Protein AF-A0A151S7S6-F1 (afdb_monomer_lite)

Structure (mmCIF, N/CA/C/O backbone):
data_AF-A0A151S7S6-F1
#
_entry.id   AF-A0A151S7S6-F1
#
loop_
_atom_site.group_PDB
_atom_site.id
_atom_site.type_symbol
_atom_site.label_atom_id
_atom_site.label_alt_id
_atom_site.label_comp_id
_atom_site.label_asym_id
_atom_site.label_entity_id
_atom_site.label_seq_id
_atom_site.pdbx_PDB_ins_code
_atom_site.Cartn_x
_atom_site.Cartn_y
_atom_site.Cartn_z
_atom_site.occupancy
_atom_site.B_iso_or_equiv
_atom_site.auth_seq_id
_atom_site.auth_comp_id
_atom_site.auth_asym_id
_atom_site.auth_atom_id
_atom_site.pdbx_PDB_model_num
ATOM 1 N N . MET A 1 1 ? -2.792 -7.945 10.135 1.00 69.69 1 MET A N 1
ATOM 2 C CA . MET A 1 1 ? -2.459 -6.761 9.324 1.00 69.69 1 MET A CA 1
ATOM 3 C C . MET A 1 1 ? -3.384 -5.616 9.696 1.00 69.69 1 MET A C 1
ATOM 5 O O . MET A 1 1 ? -4.578 -5.845 9.852 1.00 69.69 1 MET A O 1
ATOM 9 N N . THR A 1 2 ? -2.848 -4.418 9.900 1.00 84.56 2 THR A N 1
ATOM 10 C CA . THR A 1 2 ? -3.588 -3.241 10.376 1.00 84.56 2 THR A CA 1
ATOM 11 C C . THR A 1 2 ? -3.710 -2.178 9.284 1.00 84.56 2 THR A C 1
ATOM 13 O O . THR A 1 2 ? -2.855 -2.053 8.406 1.00 84.56 2 THR A O 1
ATOM 16 N N . ALA A 1 3 ? -4.745 -1.336 9.365 1.00 83.69 3 ALA A N 1
ATOM 17 C CA . ALA A 1 3 ? -4.926 -0.226 8.426 1.00 83.69 3 ALA A CA 1
ATOM 18 C C . ALA A 1 3 ? -3.740 0.764 8.417 1.00 83.69 3 ALA A C 1
ATOM 20 O O . ALA A 1 3 ? -3.513 1.452 7.424 1.00 83.69 3 ALA A O 1
ATOM 21 N N . THR A 1 4 ? -2.978 0.854 9.512 1.00 88.69 4 THR A N 1
ATOM 22 C CA . THR A 1 4 ? -1.783 1.707 9.599 1.00 88.69 4 THR A CA 1
ATOM 23 C C . THR A 1 4 ? -0.610 1.123 8.816 1.00 88.69 4 THR A C 1
ATOM 25 O O . THR A 1 4 ? 0.019 1.861 8.065 1.00 88.69 4 THR A O 1
ATOM 28 N N . GLU A 1 5 ? -0.364 -0.186 8.905 1.00 89.62 5 GLU A N 1
ATOM 29 C CA . GLU A 1 5 ? 0.680 -0.865 8.118 1.00 89.62 5 GLU A CA 1
ATOM 30 C C . GLU A 1 5 ? 0.424 -0.738 6.611 1.00 89.62 5 GLU A C 1
ATOM 32 O O . GLU A 1 5 ? 1.333 -0.408 5.853 1.00 89.62 5 GLU A O 1
ATOM 37 N N . ILE A 1 6 ? -0.833 -0.897 6.183 1.00 89.94 6 ILE A N 1
ATOM 38 C CA . ILE A 1 6 ? -1.222 -0.778 4.768 1.00 89.94 6 ILE A CA 1
ATOM 39 C C . ILE A 1 6 ? -1.027 0.647 4.254 1.00 89.94 6 ILE A C 1
ATOM 41 O O . ILE A 1 6 ? -0.534 0.837 3.146 1.00 89.94 6 ILE A O 1
ATOM 45 N N . ARG A 1 7 ? -1.358 1.669 5.054 1.00 89.94 7 ARG A N 1
ATOM 46 C CA . ARG A 1 7 ? -1.093 3.070 4.684 1.00 89.94 7 ARG A CA 1
ATOM 47 C C . ARG A 1 7 ? 0.403 3.352 4.547 1.00 89.94 7 ARG A C 1
ATOM 49 O O . ARG A 1 7 ? 0.792 4.031 3.599 1.00 89.94 7 ARG A O 1
ATOM 56 N N . SER A 1 8 ? 1.227 2.814 5.447 1.00 92.75 8 SER A N 1
ATOM 57 C CA . SER A 1 8 ? 2.687 2.931 5.355 1.00 92.75 8 SER A CA 1
ATOM 58 C C . SER A 1 8 ? 3.226 2.258 4.090 1.00 92.75 8 SER A C 1
ATOM 60 O O . SER A 1 8 ? 3.996 2.874 3.354 1.00 92.75 8 SER A O 1
ATOM 62 N N . PHE A 1 9 ? 2.766 1.040 3.786 1.00 91.81 9 PHE A N 1
ATOM 63 C CA . PHE A 1 9 ? 3.122 0.330 2.556 1.00 91.81 9 PHE A CA 1
ATOM 64 C C . PHE A 1 9 ? 2.705 1.103 1.301 1.00 91.81 9 PHE A C 1
ATOM 66 O O . PHE A 1 9 ? 3.536 1.346 0.432 1.00 91.81 9 PHE A O 1
ATOM 73 N N . LEU A 1 10 ? 1.452 1.562 1.223 1.00 92.38 10 LEU A N 1
ATOM 74 C CA . LEU A 1 10 ? 0.953 2.350 0.091 1.00 92.38 10 LEU A CA 1
ATOM 75 C C . LEU A 1 10 ? 1.735 3.658 -0.099 1.00 92.38 10 LEU A C 1
ATOM 77 O O . LEU A 1 10 ? 1.950 4.078 -1.235 1.00 92.38 10 LEU A O 1
ATOM 81 N N . GLY A 1 11 ? 2.191 4.285 0.991 1.00 92.50 11 GLY A N 1
ATOM 82 C CA . GLY A 1 11 ? 3.064 5.459 0.939 1.00 92.50 11 GLY A CA 1
ATOM 83 C C . GLY A 1 11 ? 4.412 5.159 0.280 1.00 92.50 11 GLY A C 1
ATOM 84 O O . GLY A 1 11 ? 4.840 5.897 -0.608 1.00 92.50 11 GLY A O 1
ATOM 85 N N . LEU A 1 12 ? 5.046 4.045 0.658 1.00 92.62 12 LEU A N 1
ATOM 86 C CA . LEU A 1 12 ? 6.306 3.588 0.063 1.00 92.62 12 LEU A CA 1
ATOM 87 C C . LEU A 1 12 ? 6.118 3.141 -1.392 1.00 92.62 12 LEU A C 1
ATOM 89 O O . LEU A 1 12 ? 6.834 3.598 -2.279 1.00 92.62 12 LEU A O 1
ATOM 93 N N . ALA A 1 13 ? 5.117 2.308 -1.667 1.00 92.25 13 ALA A N 1
ATOM 94 C CA . ALA A 1 13 ? 4.798 1.832 -3.010 1.00 92.25 13 ALA A CA 1
ATOM 95 C C . ALA A 1 13 ? 4.450 2.999 -3.955 1.00 92.25 13 ALA A C 1
ATOM 97 O O . ALA A 1 13 ? 4.835 3.009 -5.126 1.00 92.25 13 ALA A O 1
ATOM 98 N N . GLY A 1 14 ? 3.798 4.041 -3.426 1.00 92.94 14 GLY A N 1
ATOM 99 C CA . GLY A 1 14 ? 3.483 5.271 -4.148 1.00 92.94 14 GLY A CA 1
ATOM 100 C C . GLY A 1 14 ? 4.710 6.006 -4.699 1.00 92.94 14 GLY A C 1
ATOM 101 O O . GLY A 1 14 ? 4.608 6.628 -5.758 1.00 92.94 14 GLY A O 1
ATOM 102 N N . TYR A 1 15 ? 5.879 5.889 -4.057 1.00 93.19 15 TYR A N 1
ATOM 103 C CA . TYR A 1 15 ? 7.142 6.438 -4.571 1.00 93.19 15 TYR A CA 1
ATOM 104 C C . TYR A 1 15 ? 7.542 5.789 -5.907 1.00 93.19 15 TYR A C 1
ATOM 106 O O . TYR A 1 15 ? 7.974 6.473 -6.841 1.00 93.19 15 TYR A O 1
ATOM 114 N N . TYR A 1 16 ? 7.310 4.482 -6.031 1.00 92.62 16 TYR A N 1
ATOM 115 C CA . TYR A 1 16 ? 7.670 3.678 -7.199 1.00 92.62 16 TYR A CA 1
ATOM 116 C C . TYR A 1 16 ? 6.582 3.619 -8.276 1.00 92.62 16 TYR A C 1
ATOM 118 O O . TYR A 1 16 ? 6.820 3.066 -9.348 1.00 92.62 16 TYR A O 1
ATOM 126 N N . ARG A 1 17 ? 5.417 4.249 -8.054 1.00 93.38 17 ARG A N 1
ATOM 127 C CA . ARG A 1 17 ? 4.246 4.181 -8.954 1.00 93.38 17 ARG A CA 1
ATOM 128 C C . ARG A 1 17 ? 4.551 4.439 -10.434 1.00 93.38 17 ARG A C 1
ATOM 130 O O . ARG A 1 17 ? 3.865 3.912 -11.296 1.00 93.38 17 ARG A O 1
ATOM 137 N N . ARG A 1 18 ? 5.552 5.279 -10.734 1.00 95.00 18 ARG A N 1
ATOM 138 C CA . ARG A 1 18 ? 5.917 5.6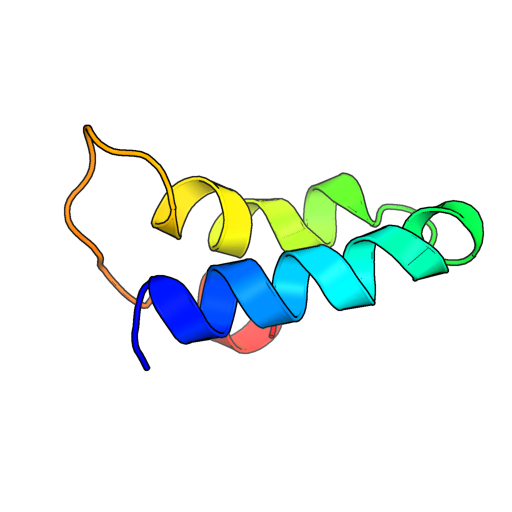80 -12.107 1.0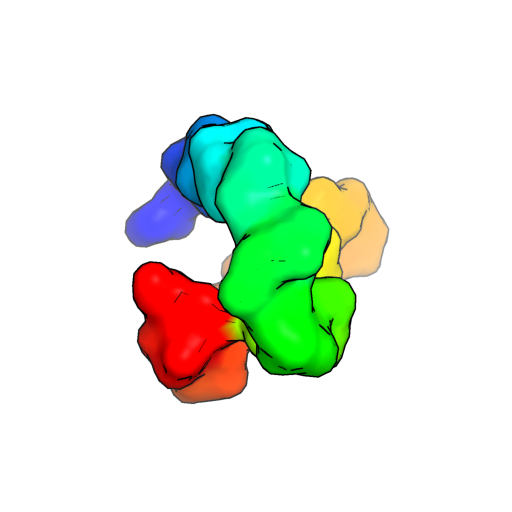0 95.00 18 ARG A CA 1
ATOM 139 C C . ARG A 1 18 ? 6.645 4.584 -12.893 1.00 95.00 18 ARG A C 1
ATOM 141 O O . ARG A 1 18 ? 6.772 4.704 -14.102 1.00 95.00 18 ARG A O 1
ATOM 148 N N . PHE A 1 19 ? 7.153 3.571 -12.197 1.00 93.69 19 PHE A N 1
ATOM 149 C CA . PHE A 1 19 ? 7.933 2.475 -12.768 1.00 93.69 19 PHE A CA 1
ATOM 150 C C . PHE A 1 19 ? 7.124 1.180 -12.885 1.00 93.69 19 PHE A C 1
ATOM 152 O O . PHE A 1 19 ? 7.610 0.210 -13.452 1.00 93.69 19 PHE A O 1
ATOM 159 N N . ILE A 1 20 ? 5.906 1.160 -12.338 1.00 91.50 20 ILE A N 1
ATOM 160 C CA . ILE A 1 20 ? 5.050 -0.021 -12.288 1.00 91.50 20 ILE A CA 1
ATOM 161 C C . ILE A 1 20 ? 3.853 0.241 -13.197 1.00 91.50 20 ILE A C 1
ATOM 163 O O . ILE A 1 20 ? 2.958 1.028 -12.875 1.00 91.50 20 ILE A O 1
ATOM 167 N N . GLU A 1 21 ? 3.835 -0.412 -14.355 1.00 95.19 21 GLU A N 1
ATOM 168 C CA . GLU A 1 21 ? 2.685 -0.355 -15.248 1.00 95.19 21 GLU A CA 1
ATOM 169 C C . GLU A 1 21 ? 1.447 -0.925 -14.545 1.00 95.19 21 GLU A C 1
ATOM 171 O O . GLU A 1 21 ? 1.495 -1.959 -13.881 1.00 95.19 21 GLU A O 1
ATOM 176 N N . GLY A 1 22 ? 0.324 -0.215 -14.640 1.00 94.75 22 GLY A N 1
ATOM 177 C CA . GLY A 1 22 ? -0.909 -0.650 -13.989 1.00 94.75 22 GLY A CA 1
ATOM 178 C C . GLY A 1 22 ? -0.889 -0.562 -12.459 1.00 94.75 22 GLY A C 1
ATOM 179 O O . GLY A 1 22 ? -1.805 -1.099 -11.839 1.00 94.75 22 GLY A O 1
ATOM 180 N N . PHE A 1 23 ? 0.068 0.151 -11.847 1.00 93.56 23 PHE A N 1
ATOM 181 C CA . PHE A 1 23 ? 0.185 0.309 -10.388 1.00 93.56 23 PHE A CA 1
ATOM 182 C C . PHE A 1 23 ? -1.156 0.560 -9.689 1.00 93.56 23 PHE A C 1
ATOM 184 O O . PHE A 1 23 ? -1.501 -0.127 -8.734 1.00 93.56 23 PHE A O 1
ATOM 191 N N . SER A 1 24 ? -1.954 1.504 -10.199 1.00 91.25 24 SER A N 1
ATOM 192 C CA . SER A 1 24 ? -3.259 1.847 -9.625 1.00 91.25 24 SER A CA 1
ATOM 193 C C . SER A 1 24 ? -4.244 0.677 -9.590 1.00 91.25 24 SER A C 1
ATOM 195 O O . SER A 1 24 ? -5.062 0.623 -8.680 1.00 91.25 24 SER A O 1
ATOM 197 N N . ARG A 1 25 ? -4.178 -0.249 -10.558 1.00 93.62 25 ARG A N 1
ATOM 198 C CA . ARG A 1 25 ? -5.005 -1.466 -10.575 1.00 93.62 25 ARG A CA 1
ATOM 199 C C . ARG A 1 25 ? -4.516 -2.466 -9.532 1.00 93.62 25 ARG A C 1
ATOM 201 O O . ARG A 1 25 ? -5.337 -3.030 -8.822 1.00 93.62 25 ARG A O 1
ATOM 208 N N . ILE A 1 26 ? -3.197 -2.619 -9.407 1.00 92.50 26 ILE A N 1
ATOM 209 C CA . ILE A 1 26 ? -2.562 -3.532 -8.448 1.00 92.50 26 ILE A CA 1
ATOM 210 C C . ILE A 1 26 ? -2.887 -3.108 -7.016 1.00 92.50 26 ILE A C 1
ATOM 212 O O . ILE A 1 26 ? -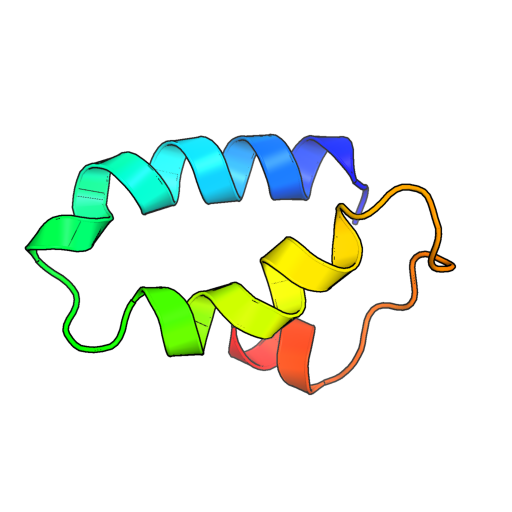3.340 -3.925 -6.230 1.00 92.50 26 ILE A O 1
ATOM 216 N N . VAL A 1 27 ? -2.746 -1.824 -6.676 1.00 93.19 27 VAL A N 1
ATOM 217 C CA . VAL A 1 27 ? -2.995 -1.341 -5.303 1.00 93.19 27 VAL A CA 1
ATOM 218 C C . VAL A 1 27 ? -4.463 -1.005 -5.018 1.00 93.19 27 VAL A C 1
ATOM 220 O O . VAL A 1 27 ? -4.784 -0.509 -3.935 1.00 93.19 27 VAL A O 1
ATOM 223 N N . MET A 1 28 ? -5.372 -1.242 -5.970 1.00 92.69 28 MET A N 1
ATOM 224 C CA . MET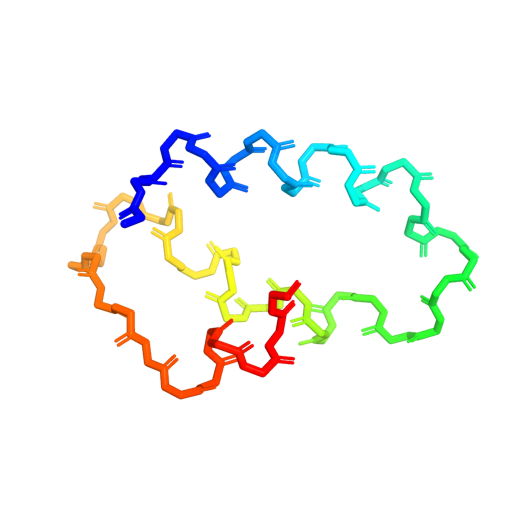 A 1 28 ? -6.796 -0.926 -5.815 1.00 92.69 28 MET A CA 1
ATOM 225 C C . MET A 1 28 ? -7.441 -1.648 -4.617 1.00 92.69 28 MET A C 1
ATOM 227 O O . MET A 1 28 ? -8.109 -0.973 -3.830 1.00 92.69 28 MET A O 1
ATOM 231 N N . PRO A 1 29 ? -7.225 -2.962 -4.406 1.00 92.44 29 PRO A N 1
ATOM 232 C CA . PRO A 1 29 ? -7.788 -3.666 -3.250 1.00 92.44 29 PRO A CA 1
ATOM 233 C C . PRO A 1 29 ? -7.263 -3.093 -1.925 1.00 92.44 29 PRO A C 1
ATOM 235 O O . PRO A 1 29 ? -8.029 -2.823 -1.001 1.00 92.44 29 PRO A O 1
ATOM 238 N N . LEU A 1 30 ? -5.967 -2.772 -1.869 1.00 91.81 30 LEU A N 1
ATOM 239 C CA . LEU A 1 30 ? -5.325 -2.182 -0.691 1.00 91.81 30 LEU A CA 1
ATOM 240 C C . LEU A 1 30 ? -5.810 -0.755 -0.398 1.00 91.81 30 LEU A C 1
ATOM 242 O O . LEU A 1 30 ? -5.972 -0.373 0.759 1.00 91.81 30 LEU A O 1
ATOM 246 N N . THR A 1 31 ? -6.083 0.052 -1.426 1.00 90.12 31 THR A N 1
ATOM 247 C CA . THR A 1 31 ? -6.650 1.398 -1.229 1.00 90.12 31 THR A CA 1
ATOM 248 C C . THR A 1 31 ? -8.105 1.342 -0.772 1.00 90.12 31 THR A C 1
ATOM 250 O O . THR A 1 31 ? -8.501 2.170 0.051 1.00 90.12 31 THR A O 1
ATOM 253 N N . GLN A 1 32 ? -8.890 0.359 -1.227 1.00 89.88 32 GLN A N 1
ATOM 254 C CA . GLN A 1 32 ? -10.254 0.133 -0.734 1.00 89.88 32 GLN A CA 1
ATOM 255 C C . GLN A 1 32 ? -10.271 -0.207 0.762 1.00 89.88 32 GLN A C 1
ATOM 257 O O . GLN A 1 32 ? -11.070 0.373 1.493 1.00 89.88 32 GLN A O 1
ATOM 262 N N . LEU A 1 33 ? -9.311 -1.009 1.239 1.00 87.44 33 LEU A N 1
ATOM 263 C CA . LEU A 1 33 ? -9.148 -1.339 2.663 1.00 87.44 33 LEU A CA 1
ATOM 264 C C . LEU A 1 33 ? -8.893 -0.134 3.580 1.00 87.44 33 LEU A C 1
ATOM 266 O O . LEU A 1 33 ? -9.086 -0.225 4.790 1.00 87.44 33 LEU A O 1
ATOM 270 N N . THR A 1 34 ? -8.427 0.992 3.035 1.00 84.81 34 THR A N 1
ATOM 271 C CA . THR A 1 34 ? -8.140 2.202 3.827 1.00 84.81 34 THR A CA 1
ATOM 272 C C . THR A 1 34 ? -9.310 3.188 3.892 1.00 84.81 34 THR A C 1
ATOM 274 O O . THR A 1 34 ? -9.198 4.218 4.565 1.00 84.81 34 THR A O 1
ATOM 277 N N . ARG A 1 35 ? -10.429 2.901 3.210 1.00 87.31 35 ARG A N 1
ATOM 278 C CA . ARG A 1 35 ? -11.616 3.769 3.185 1.00 87.31 35 ARG A CA 1
ATOM 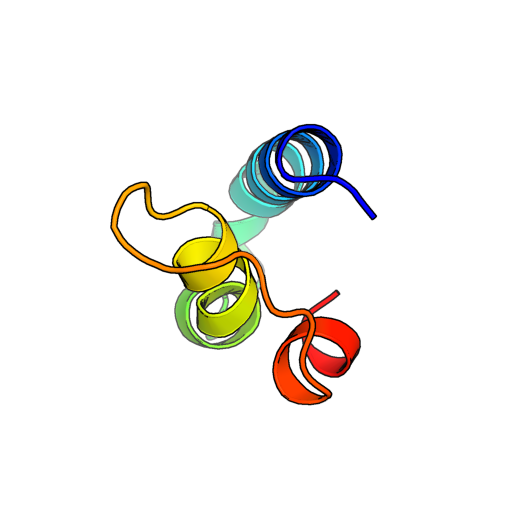279 C C . ARG A 1 35 ? -12.355 3.711 4.523 1.00 87.31 35 ARG A C 1
ATOM 281 O O . ARG A 1 35 ? -12.505 2.649 5.111 1.00 87.31 35 ARG A O 1
ATOM 288 N N . LYS A 1 36 ? -12.834 4.867 4.993 1.00 79.94 36 LYS A N 1
ATOM 289 C CA . LYS A 1 36 ? -13.504 4.996 6.300 1.00 79.94 36 LYS A CA 1
ATOM 290 C C . LYS A 1 36 ? -14.891 4.345 6.352 1.00 79.94 36 LYS A C 1
ATOM 292 O O . LYS A 1 36 ? -15.327 3.974 7.434 1.00 79.94 36 LYS A O 1
ATOM 297 N N . ASP A 1 37 ? -15.539 4.181 5.202 1.00 82.06 37 ASP A N 1
ATOM 298 C CA . ASP A 1 37 ? -16.941 3.752 5.114 1.00 82.06 37 ASP A CA 1
ATOM 299 C C . ASP A 1 37 ? -17.104 2.246 4.852 1.00 82.06 37 ASP A C 1
ATOM 301 O O . ASP A 1 37 ? -18.209 1.779 4.579 1.00 82.06 37 ASP A O 1
ATOM 305 N N . GLN A 1 38 ? -16.013 1.474 4.896 1.00 79.69 38 GLN A N 1
ATOM 306 C CA . GLN A 1 38 ? -16.036 0.041 4.619 1.00 79.69 38 GLN A CA 1
ATOM 307 C C . GLN A 1 38 ? -15.363 -0.740 5.752 1.00 79.69 38 GLN A C 1
ATOM 309 O O . GLN A 1 38 ? -14.310 -0.320 6.238 1.00 79.69 38 GLN A O 1
ATOM 314 N N . PRO A 1 39 ? -15.948 -1.871 6.195 1.00 82.00 39 PRO A N 1
ATOM 315 C CA . PRO A 1 39 ? -15.289 -2.734 7.161 1.00 82.00 39 PRO A CA 1
ATOM 316 C C . PRO A 1 39 ? -13.956 -3.218 6.591 1.00 82.00 39 PRO A C 1
ATOM 318 O O . PRO A 1 39 ? -13.847 -3.563 5.414 1.00 82.00 39 PRO A O 1
ATOM 321 N N . PHE A 1 40 ? -12.938 -3.249 7.446 1.00 84.38 40 PHE A N 1
ATOM 322 C CA . PHE A 1 40 ? -11.633 -3.776 7.083 1.00 84.38 40 PHE A CA 1
ATOM 323 C C . PHE A 1 40 ? -11.730 -5.298 6.914 1.00 84.38 40 PHE A C 1
ATOM 325 O O . PHE A 1 40 ? -11.733 -6.035 7.899 1.00 84.38 40 PHE A O 1
ATOM 332 N N . VAL A 1 41 ? -11.841 -5.762 5.669 1.00 88.81 41 VAL A N 1
ATOM 333 C CA . VAL A 1 41 ? -11.935 -7.187 5.327 1.00 88.81 41 VAL A CA 1
ATOM 334 C C . VAL A 1 41 ? -10.784 -7.546 4.405 1.00 88.81 41 VAL A C 1
ATOM 336 O O . VAL A 1 41 ? -10.806 -7.218 3.222 1.00 88.81 41 VAL A O 1
ATOM 339 N N . TRP A 1 42 ? -9.778 -8.225 4.952 1.00 88.50 42 TRP A N 1
ATOM 340 C CA . TRP A 1 42 ? -8.669 -8.745 4.159 1.00 88.50 42 TRP A CA 1
ATOM 341 C C . TRP A 1 42 ? -9.173 -9.879 3.260 1.00 88.50 42 TRP A C 1
ATOM 343 O O . TRP A 1 42 ? -9.721 -10.862 3.756 1.00 88.50 42 TRP A O 1
ATOM 353 N N . THR A 1 43 ? -9.037 -9.714 1.945 1.00 90.38 43 THR A N 1
ATOM 354 C CA . THR A 1 43 ? -9.483 -10.686 0.932 1.00 90.38 43 THR A CA 1
ATOM 355 C C . THR A 1 43 ? -8.291 -11.251 0.170 1.00 90.38 43 THR A C 1
ATOM 357 O O . THR A 1 43 ? -7.222 -10.645 0.168 1.00 90.38 43 THR A O 1
ATOM 360 N N . ASP A 1 44 ? -8.484 -12.349 -0.559 1.00 92.81 44 ASP A N 1
ATOM 361 C CA . ASP A 1 44 ? -7.438 -12.934 -1.414 1.00 92.81 44 ASP A CA 1
ATOM 362 C C . ASP A 1 44 ? -6.908 -11.936 -2.455 1.00 92.81 44 ASP A C 1
ATOM 364 O O . ASP A 1 44 ? -5.724 -11.930 -2.774 1.00 92.81 44 ASP A O 1
ATOM 368 N N . ALA A 1 45 ? -7.761 -11.026 -2.940 1.00 89.81 45 ALA A N 1
ATOM 369 C CA . ALA A 1 45 ? -7.336 -9.942 -3.823 1.00 89.81 45 ALA A CA 1
ATOM 370 C C . ALA A 1 45 ? -6.399 -8.945 -3.120 1.00 89.81 45 ALA A C 1
ATOM 372 O O . ALA A 1 45 ? -5.544 -8.354 -3.765 1.00 89.81 45 ALA A O 1
ATOM 373 N N . CYS A 1 46 ? -6.548 -8.7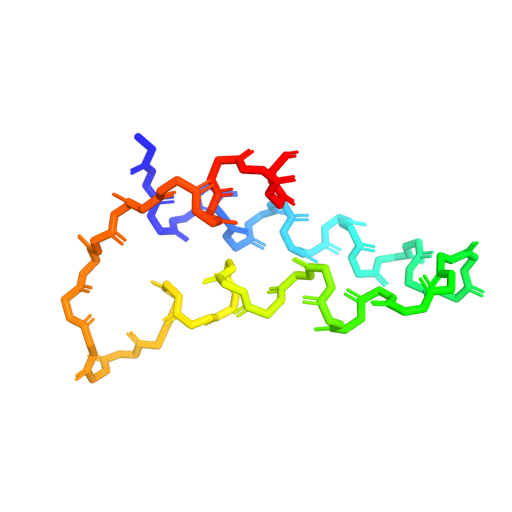45 -1.807 1.00 90.50 46 CYS A N 1
ATOM 374 C CA . CYS A 1 46 ? -5.623 -7.926 -1.021 1.00 90.50 46 CYS A CA 1
ATOM 375 C C . CYS A 1 46 ? -4.295 -8.651 -0.798 1.00 90.50 46 CYS A C 1
ATOM 377 O O . CYS A 1 46 ? -3.257 -8.012 -0.915 1.00 90.50 46 CYS A O 1
ATOM 379 N N . GLU A 1 47 ? -4.332 -9.965 -0.552 1.00 92.25 47 GLU A N 1
ATOM 380 C CA . GLU A 1 47 ? -3.133 -10.803 -0.422 1.00 92.25 47 GLU A CA 1
ATOM 381 C C . GLU A 1 47 ? -2.319 -10.840 -1.723 1.00 92.25 47 GLU A C 1
ATOM 383 O O . GLU A 1 47 ? -1.110 -10.676 -1.693 1.00 92.25 47 GLU A O 1
ATOM 388 N N . GLN A 1 48 ? -2.972 -10.980 -2.882 1.00 90.50 48 GLN A N 1
ATOM 389 C CA . GLN A 1 48 ? -2.290 -10.966 -4.185 1.00 90.50 48 GLN A CA 1
ATOM 390 C C . GLN A 1 48 ? -1.704 -9.600 -4.563 1.00 90.50 48 GLN A C 1
ATOM 392 O O . GLN A 1 48 ? -0.802 -9.521 -5.397 1.00 90.50 48 GLN A O 1
ATOM 397 N N . SER A 1 49 ? -2.254 -8.525 -4.001 1.00 87.88 49 SER A N 1
ATOM 398 C CA . SER A 1 49 ? -1.815 -7.150 -4.246 1.00 87.88 49 SER A CA 1
ATOM 399 C C . SER A 1 49 ? -0.710 -6.677 -3.302 1.00 87.88 49 SER A C 1
ATOM 401 O O . SER A 1 49 ? -0.150 -5.604 -3.550 1.00 87.88 49 SER A O 1
ATOM 403 N N . PHE A 1 50 ? -0.468 -7.401 -2.207 1.00 85.25 50 PHE A N 1
ATOM 404 C CA . PHE A 1 50 ? 0.517 -7.067 -1.182 1.00 85.25 50 PHE A CA 1
ATOM 405 C C . PHE A 1 50 ? 1.879 -7.689 -1.499 1.00 85.25 50 PHE A C 1
ATOM 407 O O . PHE A 1 50 ? 2.883 -6.952 -1.369 1.00 85.25 50 PHE A O 1
#

InterPro domains:
  IPR043128 Reverse transcriptase/Diguanylate cyclase domain [G3DSA:3.30.70.270] (1-50)
  IPR043502 DNA/RNA polymerase superfamily [SSF56672] (2-50)
  IPR051320 Viral Replication and Maturation Polyprotein [PTHR33064] (2-50)

Radius of gyration: 10.59 Å; chains: 1; bounding box: 25×19×26 Å

Secondary structure (DSSP, 8-state):
--HHHHHHHHHHHHHHGGGSTTHHHHTHHHHHTT-TTS-----HHHHHH-

pLDDT: mean 89.56, std 4.79, range [69.69, 95.19]

Foldseek 3Di:
DDLVVLVVVCVVVVVCCVVDVCLCVLCVVSVVCNDPVDPNDDDVSNVSSD

Sequence (50 aa):
MTATEIRSFLGLAGYYRRFIEGFSRIVMPLTQLTRKDQPFVWTDACEQSF

Organism: Cajanus cajan (NCBI:txid3821)